Protein AF-A0AAV9JZR7-F1 (afdb_monomer)

Foldseek 3Di:
DDPDDDDDDDPVVVQCVPPVSVVVVVCVVVVVVVPDPPPDDDDDDDPDDPPDDPDDDDDFLDWDWFWKDFDHDTAHTATEEQPDPFKAAEPVRVVVVVPPFAAADQDWDQDPVRDIFHFRHKDFQTWMDTPNDTDTGIYTYGHDDAPSNHRIYDYPVNCVRQVKDQDRVVSDIDD

pLDDT: mean 83.63, std 16.57, range [39.0, 97.75]

Secondary structure (DSSP, 8-state):
----------HHHHHHS-HHHHHHHHHHHHHHHSS---S----PPPSS--SS---PPPPP----EEEEEETTEEEEEEEE-SS-SS-EEEHHHHHHTT--S-EE---EEE-TTS-EEE--EEEEEEEEEETTEEEEEEEEEE-----SSS-EEE-HHHHHHTT-EEETTTTEEE-

InterPro domains:
  IPR021109 Aspartic peptidase domain superfamily [G3DSA:2.40.70.10] (45-175)

Sequence (175 aa):
MLKQLSINVSLIEALEQMPGYAKFMKDLVTKKRAISFEDDNKLQHCSAISTRSLVQKKEDPGDFTIPYTIGLLHFAKALCDLGTSINLMPLSIYKKLGLGDPKPTAMRLLMANRTVKKAIGVLQDVLVKVESFIFSTDFVILDYDVDFEVPIILGRPFLATGCTLVDMEKGQMKF

Structure (mmCIF, N/CA/C/O backbone):
data_AF-A0AAV9JZR7-F1
#
_entry.id   AF-A0AAV9JZR7-F1
#
loop_
_atom_site.group_PDB
_atom_site.id
_atom_site.type_symbol
_atom_site.label_atom_id
_atom_site.label_alt_id
_atom_site.label_comp_id
_atom_site.label_asym_id
_atom_site.label_entity_id
_atom_site.label_seq_id
_atom_site.pdbx_PDB_ins_code
_atom_site.Cartn_x
_atom_site.Cartn_y
_atom_site.Cartn_z
_atom_site.occupancy
_atom_site.B_iso_or_equiv
_atom_site.auth_seq_id
_atom_site.auth_comp_id
_atom_site.auth_asym_id
_atom_site.auth_atom_id
_atom_site.pdbx_PDB_model_num
ATOM 1 N N . MET A 1 1 ? 73.869 48.524 -1.808 1.00 48.22 1 MET A N 1
ATOM 2 C CA . MET A 1 1 ? 73.243 47.193 -1.990 1.00 48.22 1 MET A CA 1
ATOM 3 C C . MET A 1 1 ? 71.733 47.347 -1.872 1.00 48.22 1 MET A C 1
ATOM 5 O O . MET A 1 1 ? 71.269 47.719 -0.800 1.00 48.22 1 MET A O 1
ATOM 9 N N . LEU A 1 2 ? 70.983 47.128 -2.956 1.00 55.56 2 LEU A N 1
ATOM 10 C CA . LEU A 1 2 ? 69.511 47.128 -2.947 1.00 55.56 2 LEU A CA 1
ATOM 11 C C . LEU A 1 2 ? 69.019 45.824 -2.303 1.00 55.56 2 LEU A C 1
ATOM 13 O O . LEU A 1 2 ? 69.371 44.749 -2.779 1.00 55.56 2 LEU A O 1
ATOM 17 N N . LYS A 1 3 ? 68.277 45.918 -1.191 1.00 69.31 3 LYS A N 1
ATOM 18 C CA . LYS A 1 3 ? 67.890 44.755 -0.368 1.00 69.31 3 LYS A CA 1
ATOM 19 C C . LYS A 1 3 ? 66.533 44.142 -0.722 1.00 69.31 3 LYS A C 1
ATOM 21 O O . LYS A 1 3 ? 66.312 42.996 -0.358 1.00 69.31 3 LYS A O 1
ATOM 26 N N . GLN A 1 4 ? 65.661 44.845 -1.444 1.00 64.31 4 GLN A N 1
ATOM 27 C CA . GLN A 1 4 ? 64.411 44.287 -1.970 1.00 64.31 4 GLN A CA 1
ATOM 28 C C . GLN A 1 4 ? 63.789 45.269 -2.967 1.00 64.31 4 GLN A C 1
ATOM 30 O O . GLN A 1 4 ? 63.770 46.470 -2.700 1.00 64.31 4 GLN A O 1
ATOM 35 N N . LEU A 1 5 ? 63.291 44.768 -4.099 1.00 66.00 5 LEU A N 1
ATOM 36 C CA . LEU A 1 5 ? 62.508 45.543 -5.061 1.00 66.00 5 LEU A CA 1
ATOM 37 C C . LEU A 1 5 ? 61.115 44.919 -5.152 1.00 66.00 5 LEU A C 1
ATOM 39 O O . LEU A 1 5 ? 60.981 43.758 -5.533 1.00 66.00 5 LEU A O 1
ATOM 43 N N . SER A 1 6 ? 60.098 45.688 -4.779 1.00 64.44 6 SER A N 1
ATOM 44 C CA . SER A 1 6 ? 58.693 45.280 -4.818 1.00 64.44 6 SER A CA 1
ATOM 45 C C . SER A 1 6 ? 58.033 45.965 -6.008 1.00 64.44 6 SER A C 1
ATOM 47 O O . SER A 1 6 ? 57.979 47.193 -6.049 1.00 64.44 6 SER A O 1
ATOM 49 N N . ILE A 1 7 ? 57.548 45.192 -6.978 1.00 68.50 7 ILE A N 1
ATOM 50 C CA . ILE A 1 7 ? 56.848 45.720 -8.153 1.00 68.50 7 ILE A CA 1
ATOM 51 C C . ILE A 1 7 ? 55.385 45.292 -8.051 1.00 68.50 7 ILE A C 1
ATOM 53 O O . ILE A 1 7 ? 55.093 44.101 -7.984 1.00 68.50 7 ILE A O 1
ATOM 57 N N . ASN A 1 8 ? 54.476 46.267 -8.037 1.00 69.31 8 ASN A N 1
ATOM 58 C CA . ASN A 1 8 ? 53.040 46.030 -8.137 1.00 69.31 8 ASN A CA 1
ATOM 59 C C . ASN A 1 8 ? 52.655 46.104 -9.611 1.00 69.31 8 ASN A C 1
ATOM 61 O O . ASN A 1 8 ? 52.596 47.192 -10.178 1.00 69.31 8 ASN A O 1
ATOM 65 N N . VAL A 1 9 ? 52.417 44.950 -10.222 1.00 77.69 9 VAL A N 1
ATOM 66 C CA . VAL A 1 9 ? 51.890 44.858 -11.584 1.00 77.69 9 VAL A CA 1
ATOM 67 C C . VAL A 1 9 ? 50.536 44.165 -11.533 1.00 77.69 9 VAL A C 1
ATOM 69 O O . VAL A 1 9 ? 50.276 43.373 -10.620 1.00 77.69 9 VAL A O 1
ATOM 72 N N . SER A 1 10 ? 49.651 44.482 -12.476 1.00 76.81 10 SER A N 1
ATOM 73 C CA . SER A 1 10 ? 48.359 43.810 -12.520 1.00 76.81 10 SER A CA 1
ATOM 74 C C . SER A 1 10 ? 48.557 42.326 -12.839 1.00 76.81 10 SER A C 1
ATOM 76 O O . SER A 1 10 ? 49.446 41.943 -13.601 1.00 76.81 10 SER A O 1
ATOM 78 N N . LEU A 1 11 ? 47.723 41.464 -12.254 1.00 72.19 11 LEU A N 1
ATOM 79 C CA . LEU A 1 11 ? 47.828 40.017 -12.459 1.00 72.19 11 LEU A CA 1
ATOM 80 C C . LEU A 1 11 ? 47.775 39.648 -13.952 1.00 72.19 11 LEU A C 1
ATOM 82 O O . LEU A 1 11 ? 48.459 38.728 -14.381 1.00 72.19 11 LEU A O 1
ATOM 86 N N . ILE A 1 12 ? 46.998 40.385 -14.747 1.00 73.38 12 ILE A N 1
ATOM 87 C CA . ILE A 1 12 ? 46.860 40.148 -16.188 1.00 73.38 12 ILE A CA 1
ATOM 88 C C . ILE A 1 12 ? 48.181 40.432 -16.912 1.00 73.38 12 ILE A C 1
ATOM 90 O O . ILE A 1 12 ? 48.653 39.578 -17.657 1.00 73.38 12 ILE A O 1
ATOM 94 N N . GLU A 1 13 ? 48.823 41.568 -16.633 1.00 75.25 13 GLU A N 1
ATOM 95 C CA . GLU A 1 13 ? 50.122 41.916 -17.223 1.00 75.25 13 GLU A CA 1
ATOM 96 C C . GLU A 1 13 ? 51.214 40.923 -16.808 1.00 75.25 13 GLU A C 1
ATOM 98 O O . GLU A 1 13 ? 52.018 40.506 -17.638 1.00 75.25 13 GLU A O 1
ATOM 103 N N . ALA A 1 14 ? 51.219 40.481 -15.544 1.00 78.88 14 ALA A N 1
ATOM 104 C CA . ALA A 1 14 ? 52.149 39.450 -15.083 1.00 78.88 14 ALA A CA 1
ATOM 105 C C . ALA A 1 14 ? 51.982 38.141 -15.870 1.00 78.88 14 ALA A C 1
ATOM 107 O O . ALA A 1 14 ? 52.968 37.525 -16.271 1.00 78.88 14 ALA A O 1
ATOM 108 N N . LEU A 1 15 ? 50.736 37.727 -16.114 1.00 74.44 15 LEU A N 1
ATOM 109 C CA . LEU A 1 15 ? 50.413 36.483 -16.809 1.00 74.44 15 LEU A CA 1
ATOM 110 C C . LEU A 1 15 ? 50.688 36.549 -18.321 1.00 74.44 15 LEU A C 1
ATOM 112 O O . LEU A 1 15 ? 51.063 35.531 -18.905 1.00 74.44 15 LEU A O 1
ATOM 116 N N . GLU A 1 16 ? 50.553 37.717 -18.954 1.00 72.62 16 GLU A N 1
ATOM 117 C CA . GLU A 1 16 ? 50.914 37.924 -20.367 1.00 72.62 16 GLU A CA 1
ATOM 118 C C . GLU A 1 16 ? 52.429 37.879 -20.606 1.00 72.62 16 GLU A C 1
ATOM 120 O O . GLU A 1 16 ? 52.878 37.352 -21.624 1.00 72.62 16 GLU A O 1
ATOM 125 N N . GLN A 1 17 ? 53.226 38.378 -19.657 1.00 76.12 17 GLN A N 1
ATOM 126 C CA . GLN A 1 17 ? 54.692 38.367 -19.749 1.00 76.12 17 GLN A CA 1
ATOM 127 C C . GLN A 1 17 ? 55.302 36.978 -19.502 1.00 76.12 17 GLN A C 1
ATOM 129 O O . GLN A 1 17 ? 56.485 36.766 -19.766 1.00 76.12 17 GLN A O 1
ATOM 134 N N . MET A 1 18 ? 54.515 36.012 -19.016 1.00 83.44 18 MET A N 1
ATOM 135 C CA . MET A 1 18 ? 54.947 34.631 -18.803 1.00 83.44 18 MET A CA 1
ATOM 136 C C . MET A 1 18 ? 54.702 33.801 -20.075 1.00 83.44 18 MET A C 1
ATOM 138 O O . MET A 1 18 ? 53.560 33.412 -20.340 1.00 83.44 18 MET A O 1
ATOM 142 N N . PRO A 1 19 ? 55.746 33.433 -20.849 1.00 74.75 19 PRO A N 1
ATOM 143 C CA . PRO A 1 19 ? 55.566 32.855 -22.185 1.00 74.75 19 PRO A CA 1
ATOM 144 C C . PRO A 1 19 ? 54.776 31.540 -22.181 1.00 74.75 19 PRO A C 1
ATOM 146 O O . PRO A 1 19 ? 53.994 31.269 -23.091 1.00 74.75 19 PRO A O 1
ATOM 149 N N . GLY A 1 20 ? 54.951 30.725 -21.134 1.00 77.25 20 GLY A N 1
ATOM 150 C CA . GLY A 1 20 ? 54.225 29.465 -20.971 1.00 77.25 20 GLY A CA 1
ATOM 151 C C . GLY A 1 20 ? 52.733 29.663 -20.699 1.00 77.25 20 GLY A C 1
ATOM 152 O O . GLY A 1 20 ? 51.910 28.925 -21.240 1.00 77.25 20 GLY A O 1
ATOM 153 N N . TYR A 1 21 ? 52.375 30.683 -19.916 1.00 74.19 21 TYR A N 1
ATOM 154 C CA . TYR A 1 21 ? 50.983 30.960 -19.570 1.00 74.19 21 TYR A CA 1
ATOM 155 C C . TYR A 1 21 ? 50.253 31.678 -20.707 1.00 74.19 21 TYR A C 1
ATOM 157 O O . TYR A 1 21 ? 49.144 31.288 -21.065 1.00 74.19 21 TYR A O 1
ATOM 165 N N . ALA A 1 22 ? 50.905 32.646 -21.357 1.00 75.25 22 ALA A N 1
ATOM 166 C CA . ALA A 1 22 ? 50.376 33.296 -22.552 1.00 75.25 22 ALA A CA 1
ATOM 167 C C . ALA A 1 22 ? 50.071 32.277 -23.664 1.00 75.25 22 ALA A C 1
ATOM 169 O O . ALA A 1 22 ? 49.002 32.324 -24.276 1.00 75.25 22 ALA A O 1
ATOM 170 N N . LYS A 1 23 ? 50.965 31.298 -23.883 1.00 78.25 23 LYS A N 1
ATOM 171 C CA . LYS A 1 23 ? 50.729 30.194 -24.824 1.00 78.25 23 LYS A CA 1
ATOM 172 C C . LYS A 1 23 ? 49.536 29.334 -24.403 1.00 78.25 23 LYS A C 1
ATOM 174 O O . LYS A 1 23 ? 48.665 29.083 -25.226 1.00 78.25 23 LYS A O 1
ATOM 179 N N . PHE A 1 24 ? 49.451 28.952 -23.128 1.00 76.62 24 PHE A N 1
ATOM 180 C CA . PHE A 1 24 ? 48.325 28.177 -22.601 1.00 76.62 24 PHE A CA 1
ATOM 181 C C . PHE A 1 24 ? 46.977 28.895 -22.779 1.00 76.62 24 PHE A C 1
ATOM 183 O O . PHE A 1 24 ? 46.020 28.297 -23.266 1.00 76.62 24 PHE A O 1
ATOM 190 N N . MET A 1 25 ? 46.902 30.188 -22.452 1.00 77.00 25 MET A N 1
ATOM 191 C CA . MET A 1 25 ? 45.687 30.992 -22.625 1.00 77.00 25 MET A CA 1
ATOM 192 C C . MET A 1 25 ? 45.315 31.142 -24.099 1.00 77.00 25 MET A C 1
ATOM 194 O O . MET A 1 25 ? 44.143 31.029 -24.465 1.00 77.00 25 MET A O 1
ATOM 198 N N . LYS A 1 26 ? 46.310 31.338 -24.968 1.00 75.19 26 LYS A N 1
ATOM 199 C CA . LYS A 1 26 ? 46.102 31.407 -26.414 1.00 75.19 26 LYS A CA 1
ATOM 200 C C . LYS A 1 26 ? 45.585 30.080 -26.968 1.00 75.19 26 LYS A C 1
ATOM 202 O O . LYS A 1 26 ? 44.625 30.099 -27.738 1.00 75.19 26 LYS A O 1
ATOM 207 N N . ASP A 1 27 ? 46.147 28.954 -26.532 1.00 75.56 27 ASP A N 1
ATOM 208 C CA . ASP A 1 27 ? 45.728 27.599 -26.910 1.00 75.56 27 ASP A CA 1
ATOM 209 C C . ASP A 1 27 ? 44.307 27.288 -26.410 1.00 75.56 27 ASP A C 1
ATOM 211 O O . ASP A 1 27 ? 43.510 26.687 -27.130 1.00 75.56 27 ASP A O 1
ATOM 215 N N . LEU A 1 28 ? 43.948 27.747 -25.206 1.00 75.31 28 LEU A N 1
ATOM 216 C CA . LEU A 1 28 ? 42.606 27.600 -24.636 1.00 75.31 28 LEU A CA 1
ATOM 217 C C . LEU A 1 28 ? 41.553 28.350 -25.471 1.00 75.31 28 LEU A C 1
ATOM 219 O O . LEU A 1 28 ? 40.505 27.796 -25.810 1.00 75.31 28 LEU A O 1
ATOM 223 N N . VAL A 1 29 ? 41.841 29.603 -25.836 1.00 70.44 29 VAL A N 1
ATOM 224 C CA . VAL A 1 29 ? 40.932 30.445 -26.631 1.00 70.44 29 VAL A CA 1
ATOM 225 C C . VAL A 1 29 ? 40.838 29.955 -28.079 1.00 70.44 29 VAL A C 1
ATOM 227 O O . VAL A 1 29 ? 39.746 29.940 -28.648 1.00 70.44 29 VAL A O 1
ATOM 230 N N . THR A 1 30 ? 41.947 29.512 -28.679 1.00 67.75 30 THR A N 1
ATOM 231 C CA . THR A 1 30 ? 41.941 28.974 -30.052 1.00 67.75 30 THR A CA 1
ATOM 232 C C . THR A 1 30 ? 41.280 27.602 -30.143 1.00 67.75 30 THR A C 1
ATOM 234 O O . THR A 1 30 ? 40.472 27.409 -31.049 1.00 67.75 30 THR A O 1
ATOM 237 N N . LYS A 1 31 ? 41.492 26.688 -29.182 1.00 60.91 31 LYS A N 1
ATOM 238 C CA . LYS A 1 31 ? 40.738 25.419 -29.122 1.00 60.91 31 LYS A CA 1
ATOM 239 C C . LYS A 1 31 ? 39.237 25.643 -28.965 1.00 60.91 31 LYS A C 1
ATOM 241 O O . LYS A 1 31 ? 38.459 24.925 -29.581 1.00 60.91 31 LYS A O 1
ATOM 246 N N . LYS A 1 32 ? 38.821 26.652 -28.190 1.00 56.22 32 LYS A N 1
ATOM 247 C CA . LYS A 1 32 ? 37.399 26.991 -28.029 1.00 56.22 32 LYS A CA 1
ATOM 248 C C . LYS A 1 32 ? 36.780 27.593 -29.301 1.00 56.22 32 LYS A C 1
ATOM 250 O O . LYS A 1 32 ? 35.593 27.402 -29.521 1.00 56.22 32 LYS A O 1
ATOM 255 N N . ARG A 1 33 ? 37.562 28.290 -30.142 1.00 50.94 33 ARG A N 1
ATOM 256 C CA . ARG A 1 33 ? 37.098 28.860 -31.429 1.00 50.94 33 ARG A CA 1
ATOM 257 C C . ARG A 1 33 ? 37.112 27.876 -32.603 1.00 50.94 33 ARG A C 1
ATOM 259 O O . ARG A 1 33 ? 36.349 28.080 -33.535 1.00 50.94 33 ARG A O 1
ATOM 266 N N . ALA A 1 34 ? 37.943 26.831 -32.569 1.00 51.28 34 ALA A N 1
ATOM 267 C CA . ALA A 1 34 ? 37.939 25.765 -33.582 1.00 51.28 34 ALA A CA 1
ATOM 268 C C . ALA A 1 34 ? 36.715 24.835 -33.480 1.00 51.28 34 ALA A C 1
ATOM 270 O O . ALA A 1 34 ? 36.488 24.014 -34.362 1.00 51.28 34 ALA A O 1
ATOM 271 N N . ILE A 1 35 ? 35.913 24.978 -32.423 1.00 48.94 35 ILE A N 1
ATOM 272 C CA . ILE A 1 35 ? 34.558 24.440 -32.359 1.00 48.94 35 ILE A CA 1
ATOM 273 C C . ILE A 1 35 ? 33.669 25.471 -33.061 1.00 48.94 35 ILE A C 1
ATOM 275 O O . ILE A 1 35 ? 33.056 26.329 -32.426 1.00 48.94 35 ILE A O 1
ATOM 279 N N . SER A 1 36 ? 33.671 25.448 -34.395 1.00 43.38 36 SER A N 1
ATOM 280 C CA . SER A 1 36 ? 32.563 26.021 -35.150 1.00 43.38 36 SER A CA 1
ATOM 281 C C . SER A 1 36 ? 31.300 25.328 -34.653 1.00 43.38 36 SER A C 1
ATOM 283 O O . SER A 1 36 ? 31.228 24.099 -34.655 1.00 43.38 36 SER A O 1
ATOM 285 N N . PHE A 1 37 ? 30.334 26.108 -34.177 1.00 45.38 37 PHE A N 1
ATOM 286 C CA . PHE A 1 37 ? 28.977 25.634 -33.946 1.00 45.38 37 PHE A CA 1
ATOM 287 C C . PHE A 1 37 ? 28.356 25.344 -35.314 1.00 45.38 37 PHE A C 1
ATOM 289 O O . PHE A 1 37 ? 27.579 26.134 -35.840 1.00 45.38 37 PHE A O 1
ATOM 296 N N . GLU A 1 38 ? 28.778 24.244 -35.926 1.00 39.00 38 GLU A N 1
ATOM 297 C CA . GLU A 1 38 ? 27.884 23.500 -36.787 1.00 39.00 38 GLU A CA 1
ATOM 298 C C . GLU A 1 38 ? 26.971 22.722 -35.851 1.00 39.00 38 GLU A C 1
ATOM 300 O O . GLU A 1 38 ? 27.416 22.026 -34.935 1.00 39.00 38 GLU A O 1
ATOM 305 N N . ASP A 1 39 ? 25.688 22.994 -36.028 1.00 48.25 39 ASP A N 1
ATOM 306 C CA . ASP A 1 39 ? 24.564 22.405 -35.330 1.00 48.25 39 ASP A CA 1
ATOM 307 C C . ASP A 1 39 ? 24.556 20.897 -35.589 1.00 48.25 39 ASP A C 1
ATOM 309 O O . ASP A 1 39 ? 23.937 20.421 -36.534 1.00 48.25 39 ASP A O 1
ATOM 313 N N . ASP A 1 40 ? 25.326 20.141 -34.808 1.00 39.91 40 ASP A N 1
ATOM 314 C CA . ASP A 1 40 ? 25.172 18.700 -34.784 1.00 39.91 40 ASP A CA 1
ATOM 315 C C . ASP A 1 40 ? 25.559 18.099 -33.430 1.00 39.91 40 ASP A C 1
ATOM 317 O O . ASP A 1 40 ? 26.659 18.260 -32.889 1.00 39.91 40 ASP A O 1
ATOM 321 N N . ASN A 1 41 ? 24.586 17.392 -32.871 1.00 48.28 41 ASN A N 1
ATOM 322 C CA . ASN A 1 41 ? 24.637 16.662 -31.617 1.00 48.28 41 ASN A CA 1
ATOM 323 C C . ASN A 1 41 ? 25.880 15.762 -31.522 1.00 48.28 41 ASN A C 1
ATOM 325 O O . ASN A 1 41 ? 25.867 14.653 -32.057 1.00 48.28 41 ASN A O 1
ATOM 329 N N . LYS A 1 42 ? 26.929 16.149 -30.777 1.00 39.81 42 LYS A N 1
ATOM 330 C CA . LYS A 1 42 ? 27.964 15.182 -30.356 1.00 39.81 42 LYS A CA 1
ATOM 331 C C . LYS A 1 42 ? 28.743 15.561 -29.090 1.00 39.81 42 LYS A C 1
ATOM 333 O O . LYS A 1 42 ? 29.752 16.258 -29.092 1.00 39.81 42 LYS A O 1
ATOM 338 N N . LEU A 1 43 ? 28.224 14.994 -28.005 1.00 46.62 43 LEU A N 1
ATOM 339 C CA . LEU A 1 43 ? 28.857 14.530 -26.769 1.00 46.62 43 LEU A CA 1
ATOM 340 C C . LEU A 1 43 ? 30.395 14.356 -26.835 1.00 46.62 43 LEU A C 1
ATOM 342 O O . LEU A 1 43 ? 30.903 13.542 -27.605 1.00 46.62 43 LEU A O 1
ATOM 346 N N . GLN A 1 44 ? 31.129 15.058 -25.963 1.00 43.34 44 GLN A N 1
ATOM 347 C CA . GLN A 1 44 ? 32.566 14.855 -25.741 1.00 43.34 44 GLN A CA 1
ATOM 348 C C . GLN A 1 44 ? 32.810 13.917 -24.549 1.00 43.34 44 GLN A C 1
ATOM 350 O O . GLN A 1 44 ? 32.254 14.068 -23.464 1.00 43.34 44 GLN A O 1
ATOM 355 N N . HIS A 1 45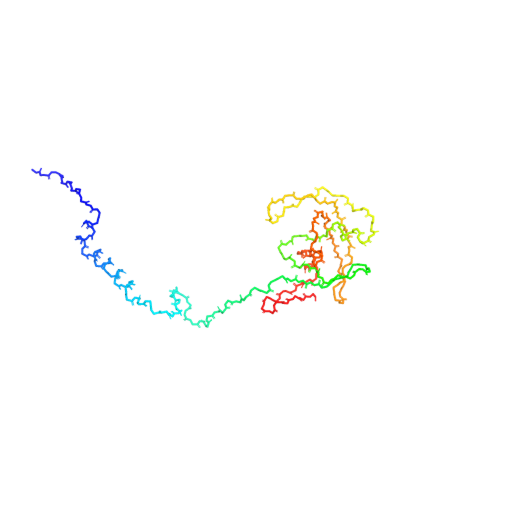 ? 33.657 12.934 -24.827 1.00 42.25 45 HIS A N 1
ATOM 356 C CA . HIS A 1 45 ? 34.073 11.779 -24.044 1.00 42.25 45 HIS A CA 1
ATOM 357 C C . HIS A 1 45 ? 34.721 12.114 -22.687 1.00 42.25 45 HIS A C 1
ATOM 359 O O . HIS A 1 45 ? 35.733 12.809 -22.631 1.00 42.25 45 HIS A O 1
ATOM 365 N N . CYS A 1 46 ? 34.253 11.463 -21.616 1.00 46.16 46 CYS A N 1
ATOM 366 C CA . CYS A 1 46 ? 35.109 11.083 -20.490 1.00 46.16 46 CYS A CA 1
ATOM 367 C C . CYS A 1 46 ? 35.780 9.740 -20.821 1.00 46.16 46 CYS A C 1
ATOM 369 O O . CYS A 1 46 ? 35.135 8.771 -21.223 1.00 46.16 46 CYS A O 1
ATOM 371 N N . SER A 1 47 ? 37.101 9.693 -20.703 1.00 52.12 47 SER A N 1
ATOM 372 C CA . SER A 1 47 ? 37.950 8.567 -21.083 1.00 52.12 47 SER A CA 1
ATOM 373 C C . SER A 1 47 ? 37.951 7.457 -20.027 1.00 52.12 47 SER A C 1
ATOM 375 O O . SER A 1 47 ? 38.849 7.389 -19.196 1.00 52.12 47 SER A O 1
ATOM 377 N N . ALA A 1 48 ? 36.954 6.579 -20.080 1.00 47.09 48 ALA A N 1
ATOM 378 C CA . ALA A 1 48 ? 37.047 5.164 -19.717 1.00 47.09 48 ALA A CA 1
ATOM 379 C C . ALA A 1 48 ? 35.779 4.484 -20.252 1.00 47.09 48 ALA A C 1
ATOM 381 O O . ALA A 1 48 ? 34.683 4.951 -19.973 1.00 47.09 48 ALA A O 1
ATOM 382 N N . ILE A 1 49 ? 35.918 3.377 -20.990 1.00 52.12 49 ILE A N 1
ATOM 383 C CA . ILE A 1 49 ? 34.840 2.630 -21.679 1.00 52.12 49 ILE A CA 1
ATOM 384 C C . ILE A 1 49 ? 34.476 3.199 -23.069 1.00 52.12 49 ILE A C 1
ATOM 386 O O . ILE A 1 49 ? 33.341 3.561 -23.357 1.00 52.12 49 ILE A O 1
ATOM 390 N N . SER A 1 50 ? 35.449 3.218 -23.983 1.00 50.31 50 SER A N 1
ATOM 391 C CA . SER A 1 50 ? 35.176 3.277 -25.426 1.00 50.31 50 SER A CA 1
ATOM 392 C C . SER A 1 50 ? 35.244 1.851 -25.975 1.00 50.31 50 SER A C 1
ATOM 394 O O . SER A 1 50 ? 36.342 1.357 -26.209 1.00 50.31 50 SER A O 1
ATOM 396 N N . THR A 1 51 ? 34.099 1.149 -26.004 1.00 48.72 51 THR A N 1
ATOM 397 C CA . THR A 1 51 ? 33.795 -0.105 -26.765 1.00 48.72 51 THR A CA 1
ATOM 398 C C . THR A 1 51 ? 32.483 -0.790 -26.341 1.00 48.72 51 THR A C 1
ATOM 400 O O . THR A 1 51 ? 32.208 -1.911 -26.759 1.00 48.72 51 THR A O 1
ATOM 403 N N . ARG A 1 52 ? 31.607 -0.150 -25.558 1.00 53.72 52 ARG A N 1
ATOM 404 C CA . ARG A 1 52 ? 30.218 -0.615 -25.425 1.00 53.72 52 ARG A CA 1
ATOM 405 C C . ARG A 1 52 ? 29.344 0.296 -26.269 1.00 53.72 52 ARG A C 1
ATOM 407 O O . ARG A 1 52 ? 29.453 1.512 -26.139 1.00 53.72 52 ARG A O 1
ATOM 414 N N . SER A 1 53 ? 28.517 -0.286 -27.139 1.00 62.97 53 SER A N 1
ATOM 415 C CA . SER A 1 53 ? 27.352 0.393 -27.714 1.00 62.97 53 SER A CA 1
ATOM 416 C C . SER A 1 53 ? 26.738 1.275 -26.629 1.00 62.97 53 SER A C 1
ATOM 418 O O . SER A 1 53 ? 26.462 0.765 -25.539 1.00 62.97 53 SER A O 1
ATOM 420 N N . LEU A 1 54 ? 26.625 2.580 -26.874 1.00 72.44 54 LEU A N 1
ATOM 421 C CA . LEU A 1 54 ? 26.113 3.520 -25.878 1.00 72.44 54 LEU A CA 1
ATOM 422 C C . LEU A 1 54 ? 24.795 2.966 -25.326 1.00 72.44 54 LEU A C 1
ATOM 424 O O . LEU A 1 54 ? 23.863 2.724 -26.093 1.00 72.44 54 LEU A O 1
ATOM 428 N N . VAL A 1 55 ? 24.745 2.697 -24.018 1.00 78.19 55 VAL A N 1
ATOM 429 C CA . VAL A 1 55 ? 23.518 2.226 -23.369 1.00 78.19 55 VAL A CA 1
ATOM 430 C C . VAL A 1 55 ? 22.488 3.335 -23.543 1.00 78.19 55 VAL A C 1
ATOM 432 O O . VAL A 1 55 ? 22.682 4.443 -23.044 1.00 78.19 55 VAL A O 1
ATOM 435 N N . GLN A 1 56 ? 21.426 3.059 -24.299 1.00 85.31 56 GLN A N 1
ATOM 436 C CA . GLN A 1 56 ? 20.358 4.027 -24.508 1.00 85.31 56 GLN A CA 1
ATOM 437 C C . GLN A 1 56 ? 19.592 4.216 -23.199 1.00 85.31 56 GLN A C 1
ATOM 439 O O . GLN A 1 56 ? 19.178 3.247 -22.558 1.00 85.31 56 GLN A O 1
ATOM 444 N N . LYS A 1 57 ? 19.416 5.477 -22.796 1.00 88.38 57 LYS A N 1
ATOM 445 C CA . LYS A 1 57 ? 18.548 5.829 -21.673 1.00 88.38 57 LYS A CA 1
ATOM 446 C C . LYS A 1 57 ? 17.116 5.442 -22.041 1.00 88.38 57 LYS A C 1
ATOM 448 O O . LYS A 1 57 ? 16.636 5.846 -23.096 1.00 88.38 57 LYS A O 1
ATOM 453 N N . LYS A 1 58 ? 16.453 4.678 -21.176 1.00 87.38 58 LYS A N 1
ATOM 454 C CA . LYS A 1 58 ? 15.030 4.371 -21.325 1.00 87.38 58 LYS A CA 1
ATOM 455 C C . LYS A 1 58 ? 14.176 5.481 -20.730 1.00 87.38 58 LYS A C 1
ATOM 457 O O . LYS A 1 58 ? 14.608 6.174 -19.805 1.00 87.38 58 LYS A O 1
ATOM 462 N N . GLU A 1 59 ? 12.993 5.648 -21.301 1.00 90.56 59 GLU A N 1
ATOM 463 C CA . GLU A 1 59 ? 11.946 6.482 -20.723 1.00 90.56 59 GLU A CA 1
ATOM 464 C C . GLU A 1 59 ? 11.453 5.875 -19.407 1.00 90.56 59 GLU A C 1
ATOM 466 O O . GLU A 1 59 ? 11.681 4.696 -19.120 1.00 90.56 59 GLU A O 1
ATOM 471 N N . ASP A 1 60 ? 10.823 6.708 -18.589 1.00 89.62 60 ASP A N 1
ATOM 472 C CA . ASP A 1 60 ? 10.194 6.257 -17.357 1.00 89.62 60 ASP A CA 1
ATOM 473 C C . ASP A 1 60 ? 8.909 5.482 -17.703 1.00 89.62 60 ASP A C 1
ATOM 475 O O . ASP A 1 60 ? 8.062 6.037 -18.407 1.00 89.62 60 ASP A O 1
ATOM 479 N N . PRO A 1 61 ? 8.738 4.224 -17.250 1.00 89.19 61 PRO A N 1
ATOM 480 C CA . PRO A 1 61 ? 7.488 3.492 -17.449 1.00 89.19 61 PRO A CA 1
ATOM 481 C C . PRO A 1 61 ? 6.294 4.114 -16.705 1.00 89.19 61 PRO A C 1
ATOM 483 O O . PRO A 1 61 ? 5.155 3.758 -17.003 1.00 89.19 61 PRO A O 1
ATOM 486 N N . GLY A 1 62 ? 6.538 5.042 -15.773 1.00 90.50 62 GLY A N 1
ATOM 487 C CA . GLY A 1 62 ? 5.502 5.710 -14.992 1.00 90.50 62 GLY A CA 1
ATOM 488 C C . GLY A 1 62 ? 5.003 4.865 -13.820 1.00 90.50 62 GLY A C 1
ATOM 489 O O . GLY A 1 62 ? 5.704 3.985 -13.314 1.00 90.50 62 GLY A O 1
ATOM 490 N N . ASP A 1 63 ? 3.782 5.157 -13.369 1.00 91.25 63 ASP A N 1
ATOM 491 C CA . ASP A 1 63 ? 3.188 4.506 -12.203 1.00 91.25 63 ASP A CA 1
ATOM 492 C C . ASP A 1 63 ? 2.724 3.080 -12.510 1.00 91.25 63 ASP A C 1
ATOM 494 O O . ASP A 1 63 ? 2.020 2.810 -13.487 1.00 91.25 63 ASP A O 1
ATOM 498 N N . PHE A 1 64 ? 3.032 2.162 -11.599 1.00 93.81 64 PHE A N 1
ATOM 499 C CA . PHE A 1 64 ? 2.520 0.802 -11.664 1.00 93.81 64 PHE A CA 1
ATOM 500 C C . PHE A 1 64 ? 1.192 0.710 -10.924 1.00 93.81 64 PHE A C 1
ATOM 502 O O . PHE A 1 64 ? 1.118 0.954 -9.717 1.00 93.81 64 PHE A O 1
ATOM 509 N N . THR A 1 65 ? 0.144 0.310 -11.642 1.00 94.88 65 THR A N 1
ATOM 510 C CA . THR A 1 65 ? -1.177 0.089 -11.053 1.00 94.88 65 THR A CA 1
ATOM 511 C C . THR A 1 65 ? -1.713 -1.299 -11.356 1.00 94.88 65 THR A C 1
ATOM 513 O O . THR A 1 65 ? -1.431 -1.863 -12.413 1.00 94.88 65 THR A O 1
ATOM 516 N N . ILE A 1 66 ? -2.489 -1.851 -10.420 1.00 94.50 66 ILE A N 1
ATOM 517 C CA . ILE A 1 66 ? -3.132 -3.162 -10.575 1.00 94.50 66 ILE A CA 1
ATOM 518 C C . ILE A 1 66 ? -4.625 -3.108 -10.244 1.00 94.50 66 ILE A C 1
ATOM 520 O O . ILE A 1 66 ? -5.008 -2.412 -9.300 1.00 94.50 66 ILE A O 1
ATOM 524 N N . PRO A 1 67 ? -5.482 -3.855 -10.960 1.00 95.38 67 PRO A N 1
ATOM 525 C CA . PRO A 1 67 ? -6.854 -4.063 -10.531 1.00 95.38 67 PRO A CA 1
ATOM 526 C C . PRO A 1 67 ? -6.875 -4.949 -9.289 1.00 95.38 67 PRO A C 1
ATOM 528 O O . PRO A 1 67 ? -6.091 -5.891 -9.152 1.00 95.38 67 PRO A O 1
ATOM 531 N N . TYR A 1 68 ? -7.803 -4.671 -8.382 1.00 95.62 68 TYR A N 1
ATOM 532 C CA . TYR A 1 68 ? -7.912 -5.423 -7.141 1.00 95.62 68 TYR A CA 1
ATOM 533 C C . TYR A 1 68 ? -9.359 -5.516 -6.668 1.00 95.62 68 TYR A C 1
ATOM 535 O O . TYR A 1 68 ? -10.238 -4.754 -7.075 1.00 95.62 68 TYR A O 1
ATOM 543 N N . THR A 1 69 ? -9.626 -6.495 -5.812 1.00 96.38 69 THR A N 1
ATOM 544 C CA . THR A 1 69 ? -10.947 -6.712 -5.214 1.00 96.38 69 THR A CA 1
ATOM 545 C C . THR A 1 69 ? -10.804 -6.891 -3.708 1.00 96.38 69 THR A C 1
ATOM 547 O O . THR A 1 69 ? -9.938 -7.640 -3.260 1.00 96.38 69 THR A O 1
ATOM 550 N N . ILE A 1 70 ? -11.654 -6.214 -2.932 1.00 95.44 70 ILE A N 1
ATOM 551 C CA . ILE A 1 70 ? -11.755 -6.372 -1.473 1.00 95.44 70 ILE A CA 1
ATOM 552 C C . ILE A 1 70 ? -13.210 -6.683 -1.140 1.00 95.44 70 ILE A C 1
ATOM 554 O O . ILE A 1 70 ? -14.107 -5.883 -1.418 1.00 95.44 70 ILE A O 1
ATOM 558 N N . GLY A 1 71 ? -13.456 -7.857 -0.557 1.00 90.81 71 GLY A N 1
ATOM 559 C CA . GLY A 1 71 ? -14.816 -8.357 -0.362 1.00 90.81 71 GLY A CA 1
ATOM 560 C C . GLY A 1 71 ? -15.565 -8.450 -1.697 1.00 90.81 71 GLY A C 1
ATOM 561 O O . GLY A 1 71 ? -15.136 -9.163 -2.601 1.00 90.81 71 GLY A O 1
ATOM 562 N N . LEU A 1 72 ? -16.671 -7.711 -1.822 1.00 91.44 72 LEU A N 1
ATOM 563 C CA . LEU A 1 72 ? -17.490 -7.635 -3.041 1.00 91.44 72 LEU A CA 1
ATOM 564 C C . LEU A 1 72 ? -17.169 -6.415 -3.923 1.00 91.44 72 LEU A C 1
ATOM 566 O O . LEU A 1 72 ? -17.780 -6.242 -4.976 1.00 91.44 72 LEU A O 1
ATOM 570 N N . LEU A 1 73 ? -16.248 -5.546 -3.496 1.00 92.94 73 LEU A N 1
ATOM 571 C CA . LEU A 1 73 ? -15.922 -4.312 -4.206 1.00 92.94 73 LEU A CA 1
ATOM 572 C C . LEU A 1 73 ? -14.752 -4.534 -5.161 1.00 92.94 73 LEU A C 1
ATOM 574 O O . LEU A 1 73 ? -13.662 -4.917 -4.734 1.00 92.94 73 LEU A O 1
ATOM 578 N N . HIS A 1 74 ? -14.980 -4.240 -6.439 1.00 94.25 74 HIS A N 1
ATOM 579 C CA . HIS A 1 74 ? -13.961 -4.267 -7.480 1.00 94.25 74 HIS A CA 1
ATOM 580 C C . HIS A 1 74 ? -13.454 -2.854 -7.781 1.00 94.25 74 HIS A C 1
ATOM 582 O O . HIS A 1 74 ? -14.248 -1.928 -7.956 1.00 94.25 74 HIS A O 1
ATOM 588 N N . PHE A 1 75 ? -12.136 -2.702 -7.867 1.00 93.81 75 PHE A N 1
ATOM 589 C CA . PHE A 1 75 ? -11.470 -1.435 -8.137 1.00 93.81 75 PHE A CA 1
ATOM 590 C C . PHE A 1 75 ? -10.474 -1.598 -9.284 1.00 93.81 75 PHE A C 1
ATOM 592 O O . PHE A 1 75 ? -9.739 -2.583 -9.355 1.00 93.81 75 PHE A O 1
ATOM 599 N N . ALA A 1 76 ? -10.441 -0.606 -10.174 1.00 93.50 76 ALA A N 1
ATOM 600 C CA . ALA A 1 76 ? -9.653 -0.676 -11.400 1.00 93.50 76 ALA A CA 1
ATOM 601 C C . ALA A 1 76 ? -8.143 -0.518 -11.170 1.00 93.50 76 ALA A C 1
ATOM 603 O O . ALA A 1 76 ? -7.362 -1.124 -11.899 1.00 93.50 76 ALA A O 1
ATOM 604 N N . LYS A 1 77 ? -7.727 0.295 -10.188 1.00 94.50 77 LYS A N 1
ATOM 605 C CA . LYS A 1 77 ? -6.313 0.616 -9.956 1.00 94.50 77 LYS A CA 1
ATOM 606 C C . LYS A 1 77 ? -6.000 0.738 -8.462 1.00 94.50 77 LYS A C 1
ATOM 608 O O . LYS A 1 77 ? -6.633 1.504 -7.746 1.00 94.50 77 LYS A O 1
ATOM 613 N N . ALA A 1 78 ? -4.982 0.030 -8.002 1.00 95.38 78 ALA A N 1
ATOM 614 C CA . ALA A 1 78 ? -4.225 0.325 -6.791 1.00 95.38 78 ALA A CA 1
ATOM 615 C C . ALA A 1 78 ? -2.816 0.753 -7.193 1.00 95.38 78 ALA A C 1
ATOM 617 O O . ALA A 1 78 ? -2.222 0.098 -8.049 1.00 95.38 78 ALA A O 1
ATOM 618 N N . LEU A 1 79 ? -2.272 1.798 -6.569 1.00 95.62 79 LEU A N 1
ATOM 619 C CA . LEU A 1 79 ? -0.887 2.204 -6.795 1.00 95.62 79 LEU A CA 1
ATOM 620 C C . LEU A 1 79 ? 0.051 1.212 -6.112 1.00 95.62 79 LEU A C 1
ATOM 622 O O . LEU A 1 79 ? -0.057 0.997 -4.907 1.00 95.62 79 LEU A O 1
ATOM 626 N N . CYS A 1 80 ? 0.984 0.640 -6.860 1.00 95.75 80 CYS A N 1
ATOM 627 C CA . CYS A 1 80 ? 2.034 -0.212 -6.319 1.00 95.75 80 CYS A CA 1
ATOM 628 C C . CYS A 1 80 ? 3.293 0.626 -6.092 1.00 95.75 80 CYS A C 1
AT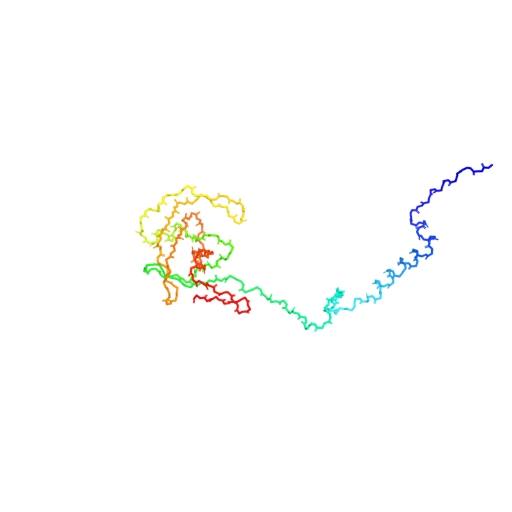OM 630 O O . CYS A 1 80 ? 4.007 0.951 -7.038 1.00 95.75 80 CYS A O 1
ATOM 632 N N . ASP A 1 81 ? 3.564 0.982 -4.837 1.00 94.88 81 ASP A N 1
ATOM 633 C CA . ASP A 1 81 ? 4.622 1.926 -4.483 1.00 94.88 81 ASP A CA 1
ATOM 634 C C . ASP A 1 81 ? 5.734 1.263 -3.655 1.00 94.88 81 ASP A C 1
ATOM 636 O O . ASP A 1 81 ? 5.595 0.982 -2.460 1.00 94.88 81 ASP A O 1
ATOM 640 N N . LEU A 1 82 ? 6.895 1.070 -4.287 1.00 93.94 82 LEU A N 1
ATOM 641 C CA . LEU A 1 82 ? 8.107 0.573 -3.628 1.00 93.94 82 LEU A CA 1
ATOM 642 C C . LEU A 1 82 ? 8.715 1.592 -2.645 1.00 93.94 82 LEU A C 1
ATOM 644 O O . LEU A 1 82 ? 9.463 1.210 -1.740 1.00 93.94 82 LEU A O 1
ATOM 648 N N . GLY A 1 83 ? 8.401 2.880 -2.784 1.00 93.38 83 GLY A N 1
ATOM 649 C CA . GLY A 1 83 ? 8.815 3.947 -1.877 1.00 93.38 83 GLY A CA 1
ATOM 650 C C . GLY A 1 83 ? 8.076 3.911 -0.539 1.00 93.38 83 GLY A C 1
ATOM 651 O O . GLY A 1 83 ? 8.663 4.227 0.503 1.00 93.38 83 GLY A O 1
ATOM 652 N N . THR A 1 84 ? 6.837 3.422 -0.519 1.00 94.50 84 THR A N 1
ATOM 653 C CA . THR A 1 84 ? 6.003 3.414 0.687 1.00 94.50 84 THR A CA 1
ATOM 654 C C . THR A 1 84 ? 6.232 2.165 1.553 1.00 94.50 84 THR A C 1
ATOM 656 O O . THR A 1 84 ? 6.308 1.032 1.081 1.00 94.50 84 THR A O 1
ATOM 659 N N . SER A 1 85 ? 6.358 2.360 2.871 1.00 94.94 85 SER A N 1
ATOM 660 C CA . SER A 1 85 ? 6.645 1.293 3.850 1.00 94.94 85 SER A CA 1
ATOM 661 C C . SER A 1 85 ? 5.410 0.598 4.436 1.00 94.94 85 SER A C 1
ATOM 663 O O . SER A 1 85 ? 5.556 -0.286 5.273 1.00 94.94 85 SER A O 1
ATOM 665 N N . ILE A 1 86 ? 4.210 1.027 4.057 1.00 95.75 86 ILE A N 1
ATOM 666 C CA . ILE A 1 86 ? 2.912 0.585 4.581 1.00 95.75 86 ILE A CA 1
ATOM 667 C C . ILE A 1 86 ? 1.895 0.521 3.439 1.00 95.75 86 ILE A C 1
ATOM 669 O O . ILE A 1 86 ? 2.094 1.157 2.410 1.00 95.75 86 ILE A O 1
ATOM 673 N N . ASN A 1 87 ? 0.781 -0.179 3.625 1.00 97.12 87 ASN A N 1
ATOM 674 C CA . ASN A 1 87 ? -0.360 -0.017 2.726 1.00 97.12 87 ASN A CA 1
ATOM 675 C C . ASN A 1 87 ? -1.282 1.074 3.272 1.00 97.12 87 ASN A C 1
ATOM 677 O O . ASN A 1 87 ? -1.524 1.144 4.481 1.00 97.12 87 ASN A O 1
ATOM 681 N N . LEU A 1 88 ? -1.798 1.922 2.386 1.00 96.19 88 LEU A N 1
ATOM 682 C CA . LEU A 1 88 ? -2.682 3.029 2.736 1.00 96.19 88 LEU A CA 1
ATOM 683 C C . LEU A 1 88 ? -4.045 2.849 2.087 1.00 96.19 88 LEU A C 1
ATOM 685 O O . LEU A 1 88 ? -4.152 2.567 0.895 1.00 96.19 88 LEU A O 1
ATOM 689 N N . MET A 1 89 ? -5.082 3.069 2.887 1.00 96.12 89 MET A N 1
ATOM 690 C CA . MET A 1 89 ? -6.462 3.116 2.429 1.00 96.12 89 MET A CA 1
ATOM 691 C C . MET A 1 89 ? -7.102 4.426 2.905 1.00 96.12 89 MET A C 1
ATOM 693 O O . MET A 1 89 ? -7.054 4.739 4.098 1.00 96.12 89 MET A O 1
ATOM 697 N N . PRO A 1 90 ? -7.725 5.210 2.016 1.00 95.50 90 PRO A N 1
ATOM 698 C CA . PRO A 1 90 ? -8.460 6.384 2.436 1.00 95.50 90 PRO A CA 1
ATOM 699 C C . PRO A 1 90 ? -9.702 6.011 3.240 1.00 95.50 90 PRO A C 1
ATOM 701 O O . PRO A 1 90 ? -10.366 5.004 2.971 1.00 95.50 90 PRO A O 1
ATOM 704 N N . LEU A 1 91 ? -10.090 6.891 4.164 1.00 94.81 91 LEU A N 1
ATOM 705 C CA . LEU A 1 91 ? -11.307 6.729 4.959 1.00 94.81 91 LEU A CA 1
ATOM 706 C C . LEU A 1 91 ? -12.561 6.544 4.089 1.00 94.81 91 LEU A C 1
ATOM 708 O O . LEU A 1 91 ? -13.457 5.787 4.456 1.00 94.81 91 LEU A O 1
ATOM 712 N N . SER A 1 92 ? -12.647 7.213 2.938 1.00 92.25 92 SER A N 1
ATOM 713 C CA . SER A 1 92 ? -13.811 7.096 2.050 1.00 92.25 92 SER A CA 1
ATOM 714 C C . SER A 1 92 ? -13.954 5.695 1.443 1.00 92.25 92 SER A C 1
ATOM 716 O O . SER A 1 92 ? -15.073 5.207 1.305 1.00 92.25 92 SER A O 1
ATOM 718 N N . ILE A 1 93 ? -12.841 5.021 1.135 1.00 93.31 93 ILE A N 1
ATOM 719 C CA . ILE A 1 93 ? -12.828 3.637 0.645 1.00 93.31 93 ILE A CA 1
ATOM 720 C C . ILE A 1 93 ? -13.150 2.681 1.783 1.00 93.31 93 ILE A C 1
ATOM 722 O O . ILE A 1 93 ? -14.007 1.817 1.623 1.00 93.31 93 ILE A O 1
ATOM 726 N N . TYR A 1 94 ? -12.553 2.899 2.954 1.00 94.75 94 TYR A N 1
ATOM 727 C CA . TYR A 1 94 ? -12.866 2.130 4.153 1.00 94.75 94 TYR A CA 1
ATOM 728 C C . TYR A 1 94 ? -14.369 2.162 4.482 1.00 94.75 94 TYR A C 1
ATOM 730 O O . TYR A 1 94 ? -14.984 1.121 4.698 1.00 94.75 94 TYR A O 1
ATOM 738 N N . LYS A 1 95 ? -15.001 3.343 4.436 1.00 93.12 95 LYS A N 1
ATOM 739 C CA . LYS A 1 95 ? -16.447 3.499 4.675 1.00 93.12 95 LYS A CA 1
ATOM 740 C C . LYS A 1 95 ? -17.304 2.688 3.699 1.00 93.12 95 LYS A C 1
ATOM 742 O O . LYS A 1 95 ? -18.344 2.177 4.103 1.00 93.12 95 LYS A O 1
ATOM 747 N N . LYS A 1 96 ? -16.869 2.518 2.443 1.00 92.25 96 LYS A N 1
ATOM 748 C CA . LYS A 1 96 ? -17.575 1.678 1.457 1.00 92.25 96 LYS A CA 1
ATOM 749 C C . LYS A 1 96 ? -17.547 0.190 1.815 1.00 92.25 96 LYS A C 1
ATOM 751 O O . LYS A 1 96 ? -18.432 -0.534 1.375 1.00 92.25 96 LYS A O 1
ATOM 756 N N . LEU A 1 97 ? -16.574 -0.261 2.612 1.00 92.62 97 LEU A N 1
ATOM 757 C CA . LEU A 1 97 ? -16.499 -1.651 3.074 1.00 92.62 97 LEU A CA 1
ATOM 758 C C . LEU A 1 97 ? -17.556 -1.981 4.139 1.00 92.62 97 LEU A C 1
ATOM 760 O O . LEU A 1 97 ? -17.804 -3.155 4.390 1.00 92.62 97 LEU A O 1
ATOM 764 N N . GLY A 1 98 ? -18.180 -0.977 4.769 1.00 92.81 98 GLY A N 1
ATOM 765 C CA . GLY A 1 98 ? -19.257 -1.192 5.742 1.00 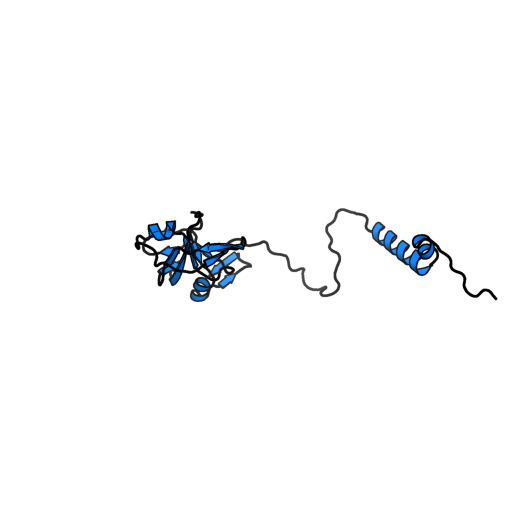92.81 98 GLY A CA 1
ATOM 766 C C . GLY A 1 98 ? -18.815 -1.863 7.049 1.00 92.81 98 GLY A C 1
ATOM 767 O O . GLY A 1 98 ? -19.637 -2.465 7.730 1.00 92.81 98 GLY A O 1
ATOM 768 N N . LEU A 1 99 ? -17.532 -1.760 7.413 1.00 91.75 99 LEU A N 1
ATOM 769 C CA . LEU A 1 99 ? -16.924 -2.461 8.557 1.00 91.75 99 LEU A CA 1
ATOM 770 C C . LEU A 1 99 ? -17.091 -1.736 9.911 1.00 91.75 99 LEU A C 1
ATOM 772 O O . LEU A 1 99 ? -16.418 -2.076 10.880 1.00 91.75 99 LEU A O 1
ATOM 776 N N . GLY A 1 100 ? -17.965 -0.728 9.994 1.00 93.75 100 GLY A N 1
ATOM 777 C CA . GLY A 1 100 ? -18.086 0.138 11.174 1.00 93.75 100 GLY A CA 1
ATOM 778 C C . GLY A 1 100 ? -16.945 1.154 11.265 1.00 93.75 100 GLY A C 1
ATOM 779 O O . GLY A 1 100 ? -16.428 1.577 10.235 1.00 93.75 100 GLY A O 1
ATOM 780 N N . ASP A 1 101 ? -16.552 1.559 12.473 1.00 93.75 101 ASP A N 1
ATOM 781 C CA . ASP A 1 101 ? -15.462 2.522 12.679 1.00 93.75 101 ASP A CA 1
ATOM 782 C C . ASP A 1 101 ? -14.077 1.848 12.627 1.00 93.75 101 ASP A C 1
ATOM 784 O O . ASP A 1 101 ? -13.914 0.749 13.164 1.00 93.75 101 ASP A O 1
ATOM 788 N N . PRO A 1 102 ? -13.049 2.482 12.017 1.00 94.38 102 PRO A N 1
ATOM 789 C CA . PRO A 1 102 ? -11.686 1.960 12.055 1.00 94.38 102 PRO A CA 1
ATOM 790 C C . PRO A 1 102 ? -11.182 1.822 13.491 1.00 94.38 102 PRO A C 1
ATOM 792 O O . PRO A 1 102 ? -11.383 2.721 14.309 1.00 94.38 102 PRO A O 1
ATOM 795 N N . LYS A 1 103 ? -10.426 0.757 13.777 1.00 96.69 103 LYS A N 1
ATOM 796 C CA . LYS A 1 103 ? -9.733 0.600 15.062 1.00 96.69 103 LYS A CA 1
ATOM 797 C C . LYS A 1 103 ? -8.740 1.758 15.252 1.00 96.69 103 LYS A C 1
ATOM 799 O O . LYS A 1 103 ? -7.776 1.825 14.483 1.00 96.69 103 LYS A O 1
ATOM 804 N N . PRO A 1 104 ? -8.925 2.647 16.246 1.00 97.00 104 PRO A N 1
ATOM 805 C CA . PRO A 1 104 ? -8.096 3.839 16.384 1.00 97.00 104 PRO A CA 1
ATOM 806 C C . PRO A 1 104 ? -6.617 3.519 16.601 1.00 97.00 104 PRO A C 1
ATOM 808 O O . PRO A 1 104 ? -6.265 2.514 17.220 1.00 97.00 104 PRO A O 1
ATOM 81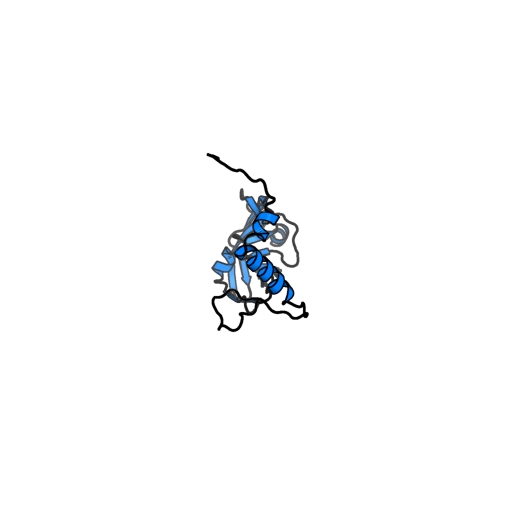1 N N . THR A 1 105 ? -5.740 4.411 16.138 1.00 96.94 105 THR A N 1
ATOM 812 C CA . THR A 1 105 ? -4.290 4.286 16.331 1.00 96.94 105 THR A CA 1
ATOM 813 C C . THR A 1 105 ? -3.637 5.618 16.701 1.00 96.94 105 THR A C 1
ATOM 815 O O . THR A 1 105 ? -4.099 6.695 16.324 1.00 96.94 105 THR A O 1
ATOM 818 N N . ALA A 1 106 ? -2.532 5.548 17.445 1.00 97.25 106 ALA A N 1
ATOM 819 C CA . ALA A 1 106 ? -1.676 6.699 17.737 1.00 97.25 106 ALA A CA 1
ATOM 820 C C . ALA A 1 106 ? -0.648 6.978 16.621 1.00 97.25 106 ALA A C 1
ATOM 822 O O . ALA A 1 106 ? 0.143 7.915 16.729 1.00 97.25 106 ALA A O 1
ATOM 823 N N . MET A 1 107 ? -0.645 6.169 15.556 1.00 97.06 107 MET A N 1
ATOM 824 C CA . MET A 1 107 ? 0.309 6.269 14.456 1.00 97.06 107 MET A CA 1
ATOM 825 C C . MET A 1 107 ? 0.248 7.635 13.754 1.00 97.06 107 MET A C 1
ATOM 827 O O . MET A 1 107 ? -0.820 8.181 13.460 1.00 97.06 107 MET A O 1
ATOM 831 N N . ARG A 1 108 ? 1.432 8.170 13.449 1.00 96.62 108 ARG A N 1
ATOM 832 C CA . ARG A 1 108 ? 1.628 9.383 12.652 1.00 96.62 108 ARG A CA 1
ATOM 833 C C . ARG A 1 108 ? 2.543 9.056 11.482 1.00 96.62 108 ARG A C 1
ATOM 835 O O . ARG A 1 108 ? 3.517 8.329 11.652 1.00 96.62 108 ARG A O 1
ATOM 842 N N . LEU A 1 109 ? 2.228 9.604 10.318 1.00 94.88 109 LEU A N 1
ATOM 843 C CA . LEU A 1 109 ? 2.915 9.337 9.063 1.00 94.88 109 LEU A CA 1
ATOM 844 C C . LEU A 1 109 ? 3.577 10.610 8.559 1.00 94.88 109 LEU A C 1
ATOM 846 O O . LEU A 1 109 ? 2.935 11.659 8.499 1.00 94.88 109 LEU A O 1
ATOM 850 N N . LEU A 1 110 ? 4.856 10.505 8.204 1.00 94.75 110 LEU A N 1
ATOM 851 C CA . LEU A 1 110 ? 5.576 11.557 7.500 1.00 94.75 110 LEU A CA 1
ATOM 852 C C . LEU A 1 110 ? 5.347 11.375 5.999 1.00 94.75 110 LEU A C 1
ATOM 854 O O . LEU A 1 110 ? 5.779 10.386 5.415 1.00 94.75 110 LEU A O 1
ATOM 858 N N . MET A 1 111 ? 4.651 12.327 5.395 1.00 91.75 111 MET A N 1
ATOM 859 C CA . MET A 1 111 ? 4.325 12.321 3.973 1.00 91.75 111 MET A CA 1
ATOM 860 C C . MET A 1 111 ? 5.526 12.793 3.136 1.00 91.75 111 MET A C 1
ATOM 862 O O . MET A 1 111 ? 6.430 13.456 3.647 1.00 91.75 111 MET A O 1
ATOM 866 N N . ALA A 1 112 ? 5.509 12.534 1.824 1.00 89.44 112 ALA A N 1
ATOM 867 C CA . ALA A 1 112 ? 6.573 12.967 0.906 1.00 89.44 112 ALA A CA 1
ATOM 868 C C . ALA A 1 112 ? 6.776 14.496 0.886 1.00 89.44 112 ALA A C 1
ATOM 870 O O . ALA A 1 112 ? 7.901 14.984 0.787 1.00 89.44 112 ALA A O 1
ATOM 871 N N . ASN A 1 113 ? 5.702 15.267 1.086 1.00 91.88 113 ASN A N 1
ATOM 872 C CA . ASN A 1 113 ? 5.755 16.725 1.243 1.00 91.88 113 ASN A CA 1
ATOM 873 C C . ASN A 1 113 ? 6.233 17.182 2.640 1.00 91.88 113 ASN A C 1
ATOM 875 O O . ASN A 1 113 ? 6.080 18.349 2.994 1.00 91.88 113 ASN A O 1
ATOM 879 N N . ARG A 1 114 ? 6.779 16.262 3.447 1.00 93.50 114 ARG A N 1
ATOM 880 C CA . ARG A 1 114 ? 7.284 16.469 4.814 1.00 93.50 114 ARG A CA 1
ATOM 881 C C . ARG A 1 114 ? 6.226 16.894 5.837 1.00 93.50 114 ARG A C 1
ATOM 883 O O . ARG A 1 114 ? 6.574 17.235 6.965 1.00 93.50 114 ARG A O 1
ATOM 890 N N . THR A 1 115 ? 4.942 16.847 5.485 1.00 94.62 115 THR A N 1
ATOM 891 C CA . THR A 1 115 ? 3.860 17.040 6.458 1.00 94.62 115 THR A CA 1
ATOM 892 C C . THR A 1 115 ? 3.659 15.779 7.287 1.00 94.62 115 THR A C 1
ATOM 894 O O . THR A 1 115 ? 3.917 14.667 6.827 1.00 94.62 115 THR A O 1
ATOM 897 N N . VAL A 1 116 ? 3.188 15.946 8.523 1.00 95.81 116 VAL A N 1
ATOM 898 C CA . VAL A 1 116 ? 2.862 14.820 9.400 1.00 95.81 116 VAL A CA 1
ATOM 899 C C . VAL A 1 116 ? 1.351 14.678 9.490 1.00 95.81 116 VAL A C 1
ATOM 901 O O . VAL A 1 116 ? 0.680 15.577 9.996 1.00 95.81 116 VAL A O 1
ATOM 904 N N . LYS A 1 117 ? 0.820 13.535 9.057 1.00 95.31 117 LYS A N 1
ATOM 905 C CA . LYS A 1 117 ? -0.605 13.207 9.169 1.00 95.31 117 LYS A CA 1
ATOM 906 C C . LYS A 1 117 ? -0.839 12.153 10.245 1.00 95.31 117 LYS A C 1
ATOM 908 O O . LYS A 1 117 ? -0.045 11.232 10.413 1.00 95.31 117 LYS A O 1
ATOM 913 N N . LYS A 1 118 ? -1.924 12.296 11.004 1.00 97.00 118 LYS A N 1
ATOM 914 C CA . LYS A 1 118 ? -2.357 11.287 11.978 1.00 97.00 118 LYS A CA 1
ATOM 915 C C . LYS A 1 118 ? -3.217 10.253 11.253 1.00 97.00 118 LYS A C 1
ATOM 917 O O . LYS A 1 118 ? -4.131 10.636 10.528 1.00 97.00 118 LYS A O 1
ATOM 922 N N . ALA A 1 119 ? -2.926 8.971 11.445 1.00 97.50 119 ALA A N 1
ATOM 923 C CA . ALA A 1 119 ? -3.795 7.914 10.946 1.00 97.50 119 ALA A CA 1
ATOM 924 C C . ALA A 1 119 ? -5.094 7.871 11.765 1.00 97.50 119 ALA A C 1
ATOM 926 O O . ALA A 1 119 ? -5.084 8.099 12.976 1.00 97.50 119 ALA A O 1
ATOM 927 N N . ILE A 1 120 ? -6.211 7.578 11.104 1.00 97.62 120 ILE A N 1
ATOM 928 C CA . ILE A 1 120 ? -7.508 7.404 11.768 1.00 97.62 120 ILE A CA 1
ATOM 929 C C . ILE A 1 120 ? -7.531 6.062 12.487 1.00 97.62 120 ILE A C 1
ATOM 931 O O . ILE A 1 120 ? -7.951 5.976 13.638 1.00 97.62 120 ILE A O 1
ATOM 935 N N . GLY A 1 121 ? -7.045 5.022 11.816 1.00 97.75 121 GLY A N 1
ATOM 936 C CA . GLY A 1 121 ? -7.057 3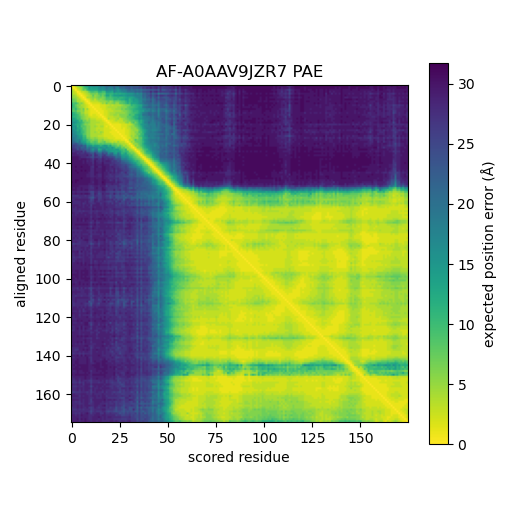.675 12.350 1.00 97.75 121 GLY A CA 1
ATOM 937 C C . GLY A 1 121 ? -6.216 2.708 11.542 1.00 97.75 121 GLY A C 1
ATOM 938 O O . GLY A 1 121 ? -5.524 3.095 10.600 1.00 97.75 121 GLY A O 1
ATOM 939 N N . VAL A 1 122 ? -6.283 1.443 11.933 1.00 97.56 122 VAL A N 1
ATOM 940 C CA . VAL A 1 122 ? -5.668 0.325 11.218 1.00 97.56 122 VAL A CA 1
ATOM 941 C C . VAL A 1 122 ? -6.751 -0.704 10.929 1.00 97.56 122 VAL A C 1
ATOM 943 O O . VAL A 1 122 ? -7.570 -1.005 11.797 1.00 97.56 122 VAL A O 1
ATOM 946 N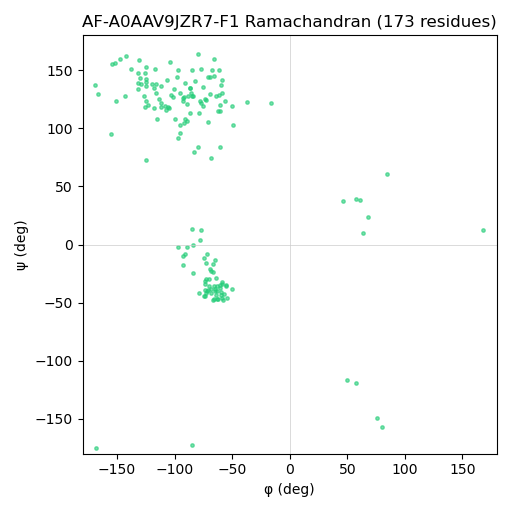 N . LEU A 1 123 ? -6.746 -1.232 9.713 1.00 96.94 123 LEU A N 1
ATOM 947 C CA . LEU A 1 123 ? -7.566 -2.357 9.298 1.00 96.94 123 LEU A CA 1
ATOM 948 C C . LEU A 1 123 ? -6.632 -3.541 9.048 1.00 96.94 123 LEU A C 1
ATOM 950 O O . LEU A 1 123 ? -5.741 -3.443 8.211 1.00 96.94 123 LEU A O 1
ATOM 954 N N . GLN A 1 124 ? -6.809 -4.618 9.805 1.00 96.00 124 GLN A N 1
ATOM 955 C CA . GLN A 1 124 ? -5.926 -5.784 9.769 1.00 96.00 124 GLN A CA 1
ATOM 956 C C . GLN A 1 124 ? -6.573 -6.941 9.007 1.00 96.00 124 GLN A C 1
ATOM 958 O O . GLN A 1 124 ? -7.801 -6.996 8.912 1.00 96.00 124 GLN A O 1
ATOM 963 N N . ASP A 1 125 ? -5.743 -7.849 8.493 1.00 94.50 125 ASP A N 1
ATOM 964 C CA . ASP A 1 125 ? -6.157 -9.124 7.892 1.00 94.50 125 ASP A CA 1
ATOM 965 C C . ASP A 1 125 ? -7.140 -8.977 6.712 1.00 94.50 125 ASP A C 1
ATOM 967 O O . ASP A 1 125 ? -8.085 -9.753 6.538 1.00 94.50 125 ASP A O 1
ATOM 971 N N . VAL A 1 126 ? -6.930 -7.960 5.872 1.00 95.50 126 VAL A N 1
ATOM 972 C CA . VAL A 1 126 ? -7.758 -7.726 4.684 1.00 95.50 126 VAL A CA 1
ATOM 973 C C . VAL A 1 126 ? -7.355 -8.675 3.574 1.00 95.50 126 VAL A C 1
ATOM 975 O O . VAL A 1 126 ? -6.218 -8.652 3.107 1.00 95.50 126 VAL A O 1
ATOM 978 N N . LEU A 1 127 ? -8.322 -9.444 3.077 1.00 96.69 127 LEU A N 1
ATOM 979 C CA . LEU A 1 127 ? -8.148 -10.234 1.865 1.00 96.69 127 LEU A CA 1
ATOM 980 C C . LEU A 1 127 ? -8.289 -9.342 0.630 1.00 96.69 127 LEU A C 1
ATOM 982 O O . LEU A 1 127 ? -9.373 -8.843 0.318 1.00 96.69 127 LEU A O 1
ATOM 986 N N . VAL A 1 128 ? -7.181 -9.173 -0.082 1.00 96.88 128 VAL A N 1
ATOM 987 C CA . VAL A 1 128 ? -7.098 -8.459 -1.354 1.00 96.88 128 VAL A CA 1
ATOM 988 C C . VAL A 1 128 ? -6.882 -9.484 -2.456 1.00 96.88 128 VAL A C 1
ATOM 990 O O . VAL A 1 128 ? -5.885 -10.206 -2.464 1.00 96.88 128 VAL A O 1
ATOM 993 N N . LYS A 1 129 ? -7.818 -9.548 -3.401 1.00 96.56 129 LYS A N 1
ATOM 994 C CA . LYS A 1 129 ? -7.679 -10.373 -4.599 1.00 96.56 129 LYS A CA 1
ATOM 995 C C . LYS A 1 129 ? -7.079 -9.551 -5.735 1.00 96.56 129 LYS A C 1
ATOM 997 O O . LYS A 1 129 ? -7.640 -8.518 -6.097 1.00 96.56 129 LYS A O 1
ATOM 1002 N N . VAL A 1 130 ? -5.991 -10.048 -6.311 1.00 94.00 130 VAL A N 1
ATOM 1003 C CA . VAL A 1 130 ? -5.321 -9.511 -7.503 1.00 94.00 130 VAL A CA 1
ATOM 1004 C C . VAL A 1 130 ? -5.270 -10.640 -8.521 1.00 94.00 130 VAL A C 1
ATOM 1006 O O . VAL A 1 130 ? -4.725 -11.703 -8.236 1.00 94.00 130 VAL A O 1
ATOM 1009 N N . GLU A 1 131 ? -5.881 -10.438 -9.688 1.00 89.94 131 GLU A N 1
ATOM 1010 C CA . GLU A 1 131 ? -6.054 -11.494 -10.695 1.00 89.94 131 GLU A CA 1
ATOM 1011 C C . GLU A 1 131 ? -6.652 -12.787 -10.088 1.00 89.94 131 GLU A C 1
ATOM 1013 O O . GLU A 1 131 ? -7.785 -12.783 -9.594 1.00 89.94 131 GLU A O 1
ATOM 1018 N N . SER A 1 132 ? -5.909 -13.899 -10.118 1.00 91.38 132 SER A N 1
ATOM 1019 C CA . SER A 1 132 ? -6.276 -15.186 -9.517 1.00 91.38 132 SER A CA 1
ATOM 1020 C C . SER A 1 132 ? -5.789 -15.373 -8.077 1.00 91.38 132 SER A C 1
ATOM 1022 O O . SER A 1 132 ? -6.172 -16.353 -7.440 1.00 91.38 132 SER A O 1
ATOM 1024 N N . PHE A 1 133 ? -4.962 -14.467 -7.558 1.00 93.56 133 PHE A N 1
ATOM 1025 C CA . PHE A 1 133 ? -4.314 -14.590 -6.255 1.00 93.56 133 PHE A CA 1
ATOM 1026 C C . PHE A 1 133 ? -5.071 -13.832 -5.170 1.00 93.56 133 PHE A C 1
ATOM 1028 O O . PHE A 1 133 ? -5.709 -12.812 -5.428 1.00 93.56 133 PHE A O 1
ATOM 1035 N N . ILE A 1 134 ? -4.989 -14.333 -3.938 1.00 96.25 134 ILE A N 1
ATOM 1036 C CA . ILE A 1 134 ? -5.563 -13.693 -2.754 1.00 96.25 134 ILE A CA 1
ATOM 1037 C C . ILE A 1 134 ? -4.446 -13.514 -1.734 1.00 96.25 134 ILE A C 1
ATOM 1039 O O . ILE A 1 134 ? -3.809 -14.484 -1.328 1.00 96.25 134 ILE A O 1
ATOM 1043 N N . PHE A 1 135 ? -4.245 -12.274 -1.307 1.00 95.88 135 PHE A N 1
ATOM 1044 C CA . PHE A 1 135 ? -3.243 -11.890 -0.323 1.00 95.88 135 PHE A CA 1
ATOM 1045 C C . PHE A 1 135 ? -3.937 -11.339 0.919 1.00 95.88 135 PHE A C 1
ATOM 1047 O O . PHE A 1 135 ? -4.887 -10.566 0.800 1.00 95.88 135 PHE A O 1
ATOM 1054 N N . SER A 1 136 ? -3.459 -11.716 2.104 1.00 95.62 136 SER A N 1
ATOM 1055 C CA . SER A 1 136 ? -3.842 -11.037 3.345 1.00 95.62 136 SER A CA 1
ATOM 1056 C C . SER A 1 136 ? -2.914 -9.849 3.576 1.00 95.62 136 SER A C 1
ATOM 1058 O O . SER A 1 136 ? -1.698 -9.976 3.404 1.00 95.62 136 SER A O 1
ATOM 1060 N N . THR A 1 137 ? -3.459 -8.692 3.942 1.00 96.38 137 THR A N 1
ATOM 1061 C CA . THR A 1 137 ? -2.651 -7.509 4.232 1.00 96.38 137 THR A CA 1
ATOM 1062 C C . THR A 1 137 ? -3.329 -6.539 5.191 1.00 96.38 137 THR A C 1
ATOM 1064 O O . THR A 1 137 ? -4.555 -6.462 5.268 1.00 96.38 137 THR A O 1
ATOM 1067 N N . ASP A 1 138 ? -2.513 -5.744 5.875 1.00 96.88 138 ASP A N 1
ATOM 1068 C CA . ASP A 1 138 ? -2.973 -4.689 6.770 1.00 96.88 138 ASP A CA 1
ATOM 1069 C C . ASP A 1 138 ? -2.934 -3.335 6.056 1.00 96.88 138 ASP A C 1
ATOM 1071 O O . ASP A 1 138 ? -2.004 -3.043 5.297 1.00 96.88 138 ASP A O 1
ATOM 1075 N N . PHE A 1 139 ? -3.908 -2.475 6.348 1.00 97.62 139 PHE A N 1
ATOM 1076 C CA . PHE A 1 139 ? -3.987 -1.102 5.862 1.00 97.62 139 PHE A CA 1
ATOM 1077 C C . PHE A 1 139 ? -3.984 -0.101 7.009 1.00 97.62 139 PHE A C 1
ATOM 1079 O O . PHE A 1 139 ? -4.704 -0.238 7.999 1.00 97.62 139 PHE A O 1
ATOM 1086 N N . VAL A 1 140 ? -3.237 0.982 6.824 1.00 97.75 140 VAL A N 1
ATOM 1087 C CA . VAL A 1 140 ? -3.385 2.186 7.637 1.00 97.75 140 VAL A CA 1
ATOM 1088 C C . VAL A 1 140 ? -4.445 3.076 6.996 1.00 97.75 140 VAL A C 1
ATOM 1090 O O . VAL A 1 140 ? -4.371 3.392 5.807 1.00 97.75 140 VAL A O 1
ATOM 1093 N N . ILE A 1 141 ? -5.433 3.485 7.792 1.00 97.56 141 ILE A N 1
ATOM 1094 C CA . ILE A 1 141 ? -6.545 4.319 7.338 1.00 97.56 141 ILE A CA 1
ATOM 1095 C C . ILE A 1 141 ? -6.208 5.791 7.557 1.00 97.56 141 ILE A C 1
ATOM 1097 O O . ILE A 1 141 ? -5.872 6.197 8.674 1.00 97.56 141 ILE A O 1
ATOM 1101 N N . LEU A 1 142 ? -6.327 6.606 6.509 1.00 95.69 142 LEU A N 1
ATOM 1102 C CA . LEU A 1 142 ? -5.991 8.031 6.545 1.00 95.69 142 LEU A CA 1
ATOM 1103 C C . LEU A 1 142 ? -7.105 8.893 5.939 1.00 95.69 142 LEU A C 1
ATOM 1105 O O . LEU A 1 142 ? -7.781 8.469 5.004 1.00 95.69 142 LEU A O 1
ATOM 1109 N N . ASP A 1 143 ? -7.280 10.111 6.459 1.00 92.56 143 ASP A N 1
ATOM 1110 C CA . ASP A 1 143 ? -8.191 11.100 5.875 1.00 92.56 143 ASP A CA 1
ATOM 1111 C C . ASP A 1 143 ? -7.431 11.963 4.865 1.00 92.56 143 ASP A C 1
ATOM 1113 O O . ASP A 1 143 ? -6.542 12.751 5.221 1.00 92.56 143 ASP A O 1
ATOM 1117 N N . TYR A 1 144 ? -7.708 11.758 3.585 1.00 87.94 144 TYR A N 1
ATOM 1118 C CA . TYR A 1 144 ? -7.170 12.575 2.507 1.00 87.94 144 TYR A CA 1
ATOM 1119 C C . TYR A 1 144 ? -8.120 12.586 1.319 1.00 87.94 144 TYR A C 1
ATOM 1121 O O . TYR A 1 144 ? -8.917 11.661 1.145 1.00 87.94 144 TYR A O 1
ATOM 1129 N N . ASP A 1 145 ? -7.999 13.636 0.509 1.00 82.62 145 ASP A N 1
ATOM 1130 C CA . ASP A 1 145 ? -8.719 13.750 -0.750 1.00 82.62 145 ASP A CA 1
ATOM 1131 C C . ASP A 1 145 ? -8.322 12.594 -1.658 1.00 82.62 145 ASP A C 1
ATOM 1133 O O . ASP A 1 145 ? -7.146 12.385 -1.961 1.00 82.62 145 ASP A O 1
ATOM 1137 N N . VAL A 1 146 ? -9.317 11.802 -2.031 1.00 76.69 146 VAL A N 1
ATOM 1138 C CA . VAL A 1 146 ? -9.098 10.577 -2.786 1.00 76.69 146 VAL A CA 1
ATOM 1139 C C . VAL A 1 146 ? -9.006 10.906 -4.256 1.00 76.69 146 VAL A C 1
ATOM 1141 O O . VAL A 1 146 ? -9.925 11.498 -4.821 1.00 76.69 146 VAL A O 1
ATOM 1144 N N . ASP A 1 147 ? -7.931 10.443 -4.881 1.00 81.69 147 ASP A N 1
ATOM 1145 C CA . ASP A 1 147 ? -7.965 10.182 -6.307 1.00 81.69 147 ASP A CA 1
ATOM 1146 C C . ASP A 1 147 ? -8.840 8.944 -6.531 1.00 81.69 147 ASP A C 1
ATOM 1148 O O . ASP A 1 147 ? -8.470 7.818 -6.186 1.00 81.69 147 ASP A O 1
ATOM 1152 N N . PHE A 1 148 ? -10.054 9.159 -7.037 1.00 76.25 148 PHE A N 1
ATOM 1153 C CA . PHE A 1 148 ? -10.991 8.068 -7.284 1.00 76.25 148 PHE A CA 1
ATOM 1154 C C . PHE A 1 148 ? -10.517 7.121 -8.389 1.00 76.25 148 PHE A C 1
ATOM 1156 O O . PHE A 1 148 ? -11.036 6.006 -8.459 1.00 76.25 148 PHE A O 1
ATOM 1163 N N . GLU A 1 149 ? -9.546 7.521 -9.217 1.00 81.44 149 GLU A N 1
ATOM 1164 C CA . GLU A 1 149 ? -8.928 6.607 -10.170 1.00 81.44 149 GLU A CA 1
ATOM 1165 C C . GLU A 1 149 ? -8.009 5.605 -9.483 1.00 81.44 149 GLU A C 1
ATOM 1167 O O . GLU A 1 149 ? -8.054 4.429 -9.838 1.00 81.44 149 GLU A O 1
ATOM 1172 N N . VAL A 1 150 ? -7.208 6.049 -8.508 1.00 83.88 150 VAL A N 1
ATOM 1173 C CA . VAL A 1 150 ? -6.222 5.217 -7.800 1.00 83.88 150 VAL A CA 1
ATOM 1174 C C . VAL A 1 150 ? -6.464 5.271 -6.287 1.00 83.88 150 VAL A C 1
ATOM 1176 O O . VAL A 1 150 ? -5.725 5.908 -5.533 1.00 83.88 150 VAL A O 1
ATOM 1179 N N . PRO A 1 151 ? -7.532 4.606 -5.815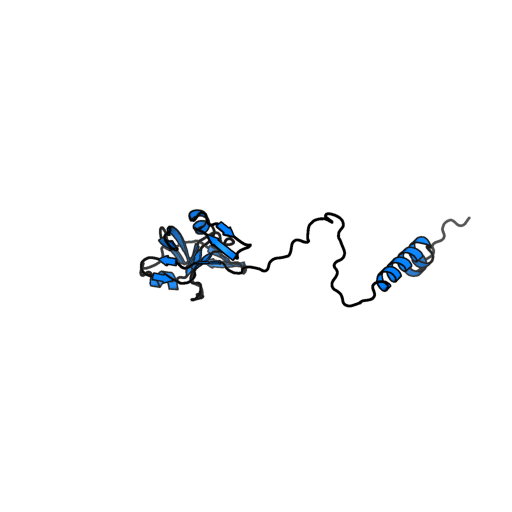 1.00 86.25 151 PRO A N 1
ATOM 1180 C CA . PRO A 1 151 ? -8.036 4.767 -4.459 1.00 86.25 151 PRO A CA 1
ATOM 1181 C C . PRO A 1 151 ? -7.097 4.320 -3.337 1.00 86.25 151 PRO A C 1
ATOM 1183 O O . PRO A 1 151 ? -7.222 4.856 -2.243 1.00 86.25 151 PRO A O 1
ATOM 1186 N N . ILE A 1 152 ? -6.205 3.345 -3.534 1.00 95.38 152 ILE A N 1
ATOM 1187 C CA . ILE A 1 152 ? -5.333 2.823 -2.462 1.00 95.38 152 ILE A CA 1
ATOM 1188 C C . ILE A 1 152 ? -3.872 2.750 -2.899 1.00 95.38 152 ILE A C 1
ATOM 1190 O O . ILE A 1 152 ? -3.577 2.658 -4.092 1.00 95.38 152 ILE A O 1
ATOM 1194 N N . ILE A 1 153 ? -2.973 2.720 -1.913 1.00 95.75 153 ILE A N 1
ATOM 1195 C CA . ILE A 1 153 ? -1.541 2.487 -2.121 1.00 95.75 153 ILE A CA 1
ATOM 1196 C C . ILE A 1 153 ? -1.165 1.153 -1.480 1.00 95.75 153 ILE A C 1
ATOM 1198 O O . ILE A 1 153 ? -1.393 0.932 -0.288 1.00 95.75 153 ILE A O 1
ATOM 1202 N N . LEU A 1 154 ? -0.562 0.279 -2.276 1.00 97.00 154 LEU A N 1
ATOM 1203 C CA . LEU A 1 154 ? 0.044 -0.978 -1.869 1.00 97.00 154 LEU A CA 1
ATOM 1204 C C . LEU A 1 154 ? 1.549 -0.753 -1.765 1.00 97.00 154 LEU A C 1
ATOM 1206 O O . LEU A 1 154 ? 2.235 -0.545 -2.766 1.00 97.00 154 LEU A O 1
ATOM 1210 N N . GLY A 1 155 ? 2.043 -0.731 -0.534 1.00 97.31 155 GLY A N 1
ATOM 1211 C CA . GLY A 1 155 ? 3.447 -0.484 -0.248 1.00 97.31 155 GLY A CA 1
ATOM 1212 C C . GLY A 1 155 ? 4.289 -1.751 -0.327 1.00 97.31 155 GLY A C 1
ATOM 1213 O O . GLY A 1 155 ? 3.814 -2.851 -0.625 1.00 97.31 155 GLY A O 1
ATOM 1214 N N . ARG A 1 156 ? 5.556 -1.616 0.069 1.00 97.12 156 ARG A N 1
ATOM 1215 C CA . ARG A 1 156 ? 6.496 -2.743 0.153 1.00 97.12 156 ARG A CA 1
ATOM 1216 C C . ARG A 1 156 ? 5.978 -3.968 0.916 1.00 97.12 156 ARG A C 1
ATOM 1218 O O . ARG A 1 156 ? 6.295 -5.056 0.454 1.00 97.12 156 ARG A O 1
ATOM 1225 N N . PRO A 1 157 ? 5.222 -3.866 2.032 1.00 96.56 157 PRO A N 1
ATOM 1226 C CA . PRO A 1 157 ? 4.728 -5.056 2.724 1.00 96.56 157 PRO A CA 1
ATOM 1227 C C . PRO A 1 157 ? 3.873 -5.954 1.826 1.00 96.56 157 PRO A C 1
ATOM 1229 O O . PRO A 1 157 ? 4.140 -7.147 1.746 1.00 96.56 157 PRO A O 1
ATOM 1232 N N . PHE A 1 158 ? 2.910 -5.384 1.096 1.00 97.12 158 PHE A N 1
ATOM 1233 C CA . PHE A 1 158 ? 2.067 -6.146 0.174 1.00 97.12 158 PHE A CA 1
ATOM 1234 C C . PHE A 1 158 ? 2.874 -6.726 -0.992 1.00 97.12 158 PHE A C 1
ATOM 1236 O O . PHE A 1 158 ? 2.762 -7.912 -1.299 1.00 97.12 158 PHE A O 1
ATOM 1243 N N . LEU A 1 159 ? 3.729 -5.903 -1.605 1.00 96.12 159 LEU A N 1
ATOM 1244 C CA . LEU A 1 159 ? 4.562 -6.315 -2.738 1.00 96.12 159 LEU A CA 1
ATOM 1245 C C . LEU A 1 159 ? 5.554 -7.423 -2.342 1.00 96.12 159 LEU A C 1
ATOM 1247 O O . LEU A 1 159 ? 5.812 -8.348 -3.107 1.00 96.12 159 LEU A O 1
ATOM 1251 N N . ALA A 1 160 ? 6.078 -7.379 -1.116 1.00 95.88 160 ALA A N 1
ATOM 1252 C CA . ALA A 1 160 ? 6.928 -8.434 -0.579 1.00 95.88 160 ALA A CA 1
ATOM 1253 C C . ALA A 1 160 ? 6.144 -9.733 -0.346 1.00 95.88 160 ALA A C 1
ATOM 1255 O O . ALA A 1 160 ? 6.642 -10.804 -0.685 1.00 95.88 160 ALA A O 1
ATOM 1256 N N . THR A 1 161 ? 4.914 -9.657 0.178 1.00 94.69 161 THR A N 1
ATOM 1257 C CA . THR A 1 161 ? 4.037 -10.830 0.335 1.00 94.69 161 THR A CA 1
ATOM 1258 C C . THR A 1 161 ? 3.744 -11.501 -1.006 1.00 94.69 161 THR A C 1
ATOM 1260 O O . THR A 1 161 ? 3.776 -12.725 -1.095 1.00 94.69 161 THR A O 1
ATOM 1263 N N . GLY A 1 162 ? 3.509 -10.707 -2.052 1.00 92.44 162 GLY A N 1
ATOM 1264 C CA . GLY A 1 162 ? 3.285 -11.194 -3.411 1.00 92.44 162 GLY A CA 1
ATOM 1265 C C . GLY A 1 162 ? 4.545 -11.607 -4.168 1.00 92.44 162 GLY A C 1
ATOM 1266 O O . GLY A 1 162 ? 4.442 -11.905 -5.348 1.00 92.44 162 GLY A O 1
ATOM 1267 N N . CYS A 1 163 ? 5.731 -11.584 -3.539 1.00 93.69 163 CYS A N 1
ATOM 1268 C CA . CYS A 1 163 ? 7.018 -11.806 -4.213 1.00 93.69 163 CYS A CA 1
ATOM 1269 C C . CYS A 1 163 ? 7.146 -11.011 -5.526 1.00 93.69 163 CYS A C 1
ATOM 1271 O O . CYS A 1 163 ? 7.691 -11.505 -6.515 1.00 93.69 163 CYS A O 1
ATOM 1273 N N . THR A 1 164 ? 6.611 -9.787 -5.534 1.00 94.56 164 THR A N 1
ATOM 1274 C CA . THR A 1 164 ? 6.337 -9.044 -6.757 1.00 94.56 164 THR A CA 1
ATOM 1275 C C . THR A 1 164 ? 7.611 -8.770 -7.549 1.00 94.56 164 THR A C 1
ATOM 1277 O O . THR A 1 164 ? 8.583 -8.216 -7.029 1.00 94.56 164 THR A O 1
ATOM 1280 N N . LEU A 1 165 ? 7.588 -9.102 -8.840 1.00 93.81 165 LEU A N 1
ATOM 1281 C CA . LEU A 1 165 ? 8.661 -8.803 -9.784 1.00 93.81 165 LEU A CA 1
ATOM 1282 C C . LEU A 1 165 ? 8.287 -7.590 -10.634 1.00 93.81 165 LEU A C 1
ATOM 1284 O O . LEU A 1 165 ? 7.239 -7.578 -11.279 1.00 93.81 165 LEU A O 1
ATOM 1288 N N . VAL A 1 166 ? 9.172 -6.593 -10.670 1.00 92.88 166 VAL A N 1
ATOM 1289 C CA . VAL A 1 166 ? 9.014 -5.392 -11.499 1.00 92.88 166 VAL A CA 1
ATOM 1290 C C . VAL A 1 166 ? 10.000 -5.449 -12.664 1.00 92.88 166 VAL A C 1
ATOM 1292 O O . VAL A 1 166 ? 11.215 -5.428 -12.469 1.00 92.88 166 VAL A O 1
ATOM 1295 N N . ASP A 1 167 ? 9.472 -5.517 -13.882 1.00 93.31 167 ASP A N 1
ATOM 1296 C CA . ASP A 1 167 ? 10.237 -5.424 -15.122 1.00 93.31 167 ASP A CA 1
ATOM 1297 C C . ASP A 1 167 ? 10.200 -3.974 -15.622 1.00 93.31 167 ASP A C 1
ATOM 1299 O O . ASP A 1 167 ? 9.257 -3.547 -16.292 1.00 93.31 167 ASP A O 1
ATOM 1303 N N . MET A 1 168 ? 11.245 -3.214 -15.287 1.00 91.81 168 MET A N 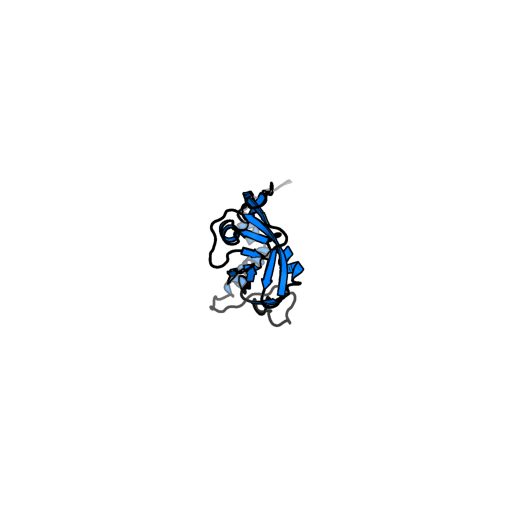1
ATOM 1304 C CA . MET A 1 168 ? 11.390 -1.804 -15.678 1.00 91.81 168 MET A CA 1
ATOM 1305 C C . MET A 1 168 ? 11.621 -1.620 -17.181 1.00 91.81 168 MET A C 1
ATOM 1307 O O . MET A 1 168 ? 11.371 -0.546 -17.713 1.00 91.81 168 MET A O 1
ATOM 1311 N N . GLU A 1 169 ? 12.112 -2.649 -17.877 1.00 89.75 169 GLU A N 1
ATOM 1312 C CA . GLU A 1 169 ? 12.279 -2.600 -19.327 1.00 89.75 169 GLU A CA 1
ATOM 1313 C C . GLU A 1 169 ? 10.933 -2.704 -20.040 1.00 89.75 169 GLU A C 1
ATOM 1315 O O . GLU A 1 169 ? 10.732 -2.015 -21.038 1.00 89.75 169 GLU A O 1
ATOM 1320 N N . LYS A 1 170 ? 10.027 -3.544 -19.532 1.00 90.50 170 LYS A N 1
ATOM 1321 C CA . LYS A 1 170 ? 8.689 -3.726 -20.106 1.00 90.50 170 LYS A CA 1
ATOM 1322 C C . LYS A 1 170 ? 7.621 -2.823 -19.496 1.00 90.50 170 LYS A C 1
ATOM 1324 O O . LYS A 1 170 ? 6.507 -2.813 -20.010 1.00 90.50 170 LYS A O 1
ATOM 1329 N N . GLY A 1 171 ? 7.924 -2.123 -18.403 1.00 90.25 171 GLY A N 1
ATOM 1330 C CA . GLY A 1 171 ? 6.926 -1.381 -17.631 1.00 90.25 171 GLY A CA 1
ATOM 1331 C C . GLY A 1 171 ? 5.838 -2.301 -17.073 1.00 90.25 171 GLY A C 1
ATOM 1332 O O . GLY A 1 171 ? 4.662 -1.957 -17.087 1.00 90.25 171 GLY A O 1
ATOM 1333 N N . GLN A 1 172 ? 6.213 -3.507 -16.635 1.00 90.69 172 GLN A N 1
ATOM 1334 C CA . GLN A 1 172 ? 5.269 -4.531 -16.178 1.00 90.69 172 GLN A CA 1
ATOM 1335 C C . GLN A 1 172 ? 5.580 -5.011 -14.767 1.00 9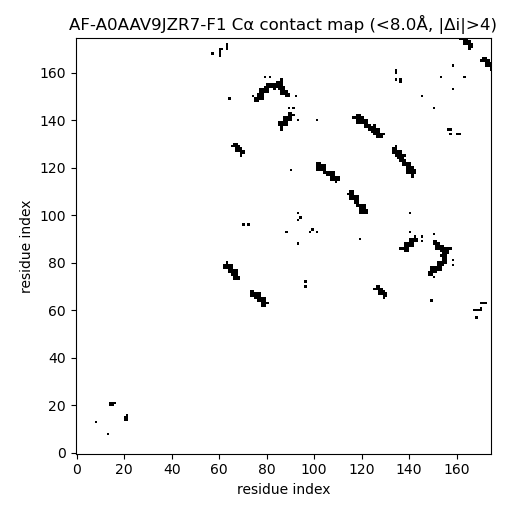0.69 172 GLN A C 1
ATOM 1337 O O . GLN A 1 172 ? 6.731 -5.036 -14.334 1.00 90.69 172 GLN A O 1
ATOM 1342 N N . MET A 1 173 ? 4.536 -5.461 -14.076 1.00 90.94 173 MET A N 1
ATOM 1343 C CA . MET A 1 173 ? 4.620 -6.030 -12.739 1.00 90.94 173 MET A CA 1
ATOM 1344 C C . MET A 1 173 ? 3.987 -7.424 -12.728 1.00 90.94 173 MET A C 1
ATOM 1346 O O . MET A 1 173 ? 3.007 -7.657 -13.434 1.00 90.94 173 MET A O 1
ATOM 1350 N N . LYS A 1 174 ? 4.564 -8.358 -11.967 1.00 89.75 174 LYS A N 1
ATOM 1351 C CA . LYS A 1 174 ? 4.084 -9.742 -11.843 1.00 89.75 174 LYS A CA 1
ATOM 1352 C C . LYS A 1 174 ? 3.999 -10.154 -10.379 1.00 89.75 174 LYS A C 1
ATOM 1354 O O . LYS A 1 174 ? 4.908 -9.829 -9.615 1.00 89.75 174 LYS A O 1
ATOM 1359 N N . PHE A 1 175 ? 2.928 -10.863 -10.041 1.00 86.06 175 PHE A N 1
ATOM 1360 C CA . PHE A 1 175 ? 2.626 -11.434 -8.727 1.00 86.06 175 PHE A CA 1
ATOM 1361 C C . PHE A 1 175 ? 2.658 -12.963 -8.797 1.00 86.06 175 PHE A C 1
ATOM 1363 O O . PHE A 1 175 ? 2.497 -13.496 -9.922 1.00 86.06 175 PHE A O 1
#

Organism: NCBI:txid50273

Nearest PDB structures (foldseek):
  4z2z-assembly1_B  TM=7.349E-01  e=1.850E-07  Saccharomyces cerevisiae S288C
  5yq8-assembly2_D  TM=7.963E-01  e=1.915E-06  Leishmania major
  4rgh-assembly1_A  TM=8.115E-01  e=3.133E-06  Homo sapiens
  7d66-assembly2_I  TM=7.943E-01  e=3.767E-06  Toxoplasma gondii GT1
  4eq0-assembly1_A  TM=6.973E-01  e=2.624E-04  HIV-1 M:B_ARV2/SF2

Mean predicted aligned error: 14.74 Å

Radius of gyration: 31.27 Å; Cα contacts (8 Å, |Δi|>4): 246; chains: 1; bounding box: 92×62×54 Å

Solvent-accessible surface area (backbone atoms only — not comparable to full-atom values): 10892 Å² total; per-residue (Å²): 134,91,88,79,86,88,82,92,70,56,70,66,61,57,43,59,73,33,68,71,51,36,49,51,54,50,51,53,54,50,60,61,60,73,56,67,87,65,95,64,97,73,89,81,82,76,97,74,82,93,84,62,81,79,81,75,82,75,78,82,67,69,85,50,66,44,48,39,30,47,89,93,48,78,43,77,27,30,35,58,35,81,87,38,83,51,27,39,34,29,48,73,60,54,58,72,70,68,76,73,77,66,50,70,49,90,53,69,44,78,44,95,88,70,46,77,45,66,35,57,12,47,50,72,76,39,58,39,32,42,89,95,45,76,42,76,40,57,30,41,25,32,86,63,91,70,49,84,71,49,54,31,39,41,5,38,61,55,41,57,73,44,65,51,45,75,40,73,89,76,59,44,77,46,109